Protein AF-A0A815XIA4-F1 (afdb_monomer_lite)

pLDDT: mean 83.41, std 10.93, range [47.41, 94.56]

Structure (mmCIF, N/CA/C/O backbone):
data_AF-A0A815XIA4-F1
#
_entry.id   AF-A0A815XIA4-F1
#
loop_
_atom_site.group_PDB
_atom_site.id
_atom_site.type_symbol
_atom_site.label_atom_id
_atom_site.label_alt_id
_atom_site.label_comp_id
_atom_site.label_asym_id
_atom_site.label_entity_id
_atom_site.label_seq_id
_atom_site.pdbx_PDB_ins_code
_atom_site.Cartn_x
_atom_site.Cartn_y
_atom_site.Cartn_z
_atom_site.occupancy
_atom_site.B_iso_or_equiv
_atom_site.auth_seq_id
_atom_site.auth_comp_id
_atom_site.auth_asym_id
_atom_site.auth_atom_id
_atom_site.pdbx_PDB_model_num
ATOM 1 N N . MET A 1 1 ? -8.153 13.565 28.971 1.00 58.03 1 MET A N 1
ATOM 2 C CA . MET A 1 1 ? -7.280 12.407 28.672 1.00 58.03 1 MET A CA 1
ATOM 3 C C . MET A 1 1 ? -8.162 11.186 28.471 1.00 58.03 1 MET A C 1
ATOM 5 O O . MET A 1 1 ? -8.743 10.763 29.455 1.00 58.03 1 MET A O 1
ATOM 9 N N . CYS A 1 2 ? -8.364 10.697 27.239 1.00 67.50 2 CYS A N 1
ATOM 10 C CA . CYS A 1 2 ? -8.977 9.370 27.008 1.00 67.50 2 CYS A CA 1
ATOM 11 C C . CYS A 1 2 ? -8.953 8.914 25.536 1.00 67.50 2 CYS A C 1
ATOM 13 O O . CYS A 1 2 ? -8.758 7.737 25.291 1.00 67.50 2 CYS A O 1
ATOM 15 N N . SER A 1 3 ? -9.102 9.802 24.542 1.00 75.81 3 SER A N 1
ATOM 16 C CA . SER A 1 3 ? -9.183 9.366 23.127 1.00 75.81 3 SER A CA 1
ATOM 17 C C . SER A 1 3 ? -7.833 9.322 22.399 1.00 75.81 3 SER A C 1
ATOM 19 O O . SER A 1 3 ? -7.584 8.408 21.613 1.00 75.81 3 SER A O 1
ATOM 21 N N . GLN A 1 4 ? -6.955 10.300 22.652 1.00 82.44 4 GLN A N 1
ATOM 22 C CA . GLN A 1 4 ? -5.674 10.400 21.943 1.00 82.44 4 GLN A CA 1
ATOM 23 C C . GLN A 1 4 ? -4.728 9.258 22.326 1.00 82.44 4 GLN A C 1
ATOM 25 O O . GLN A 1 4 ? -4.226 8.564 21.458 1.00 82.44 4 GLN A O 1
ATOM 30 N N . GLU A 1 5 ? -4.594 8.973 23.620 1.00 87.81 5 GLU A N 1
ATOM 31 C CA . GLU A 1 5 ? -3.710 7.915 24.123 1.00 87.81 5 GLU A CA 1
ATOM 32 C C . GLU A 1 5 ? -4.103 6.511 23.621 1.00 87.81 5 GLU A C 1
ATOM 34 O O . GLU A 1 5 ? -3.244 5.682 23.319 1.00 87.81 5 GLU A O 1
ATOM 39 N N . ILE A 1 6 ? -5.408 6.246 23.473 1.00 86.00 6 ILE A N 1
ATOM 40 C CA . ILE A 1 6 ? -5.910 5.002 22.869 1.00 86.00 6 ILE A CA 1
ATOM 41 C C . ILE A 1 6 ? -5.541 4.948 21.386 1.00 86.00 6 ILE A C 1
ATOM 43 O O . ILE A 1 6 ? -5.097 3.909 20.899 1.00 86.00 6 ILE A O 1
ATOM 47 N N . THR A 1 7 ? -5.697 6.065 20.678 1.00 87.25 7 THR A N 1
ATOM 48 C CA . THR A 1 7 ? -5.335 6.170 19.261 1.00 87.25 7 THR A CA 1
ATOM 49 C C . THR A 1 7 ? -3.837 5.939 19.068 1.00 87.25 7 THR A C 1
ATOM 51 O O . THR A 1 7 ? -3.454 5.122 18.234 1.00 87.25 7 THR A O 1
ATOM 54 N N . ASP A 1 8 ? -2.994 6.551 19.897 1.00 90.19 8 ASP A N 1
ATOM 55 C CA . ASP A 1 8 ? -1.539 6.385 19.846 1.00 90.19 8 ASP A CA 1
ATOM 56 C C . ASP A 1 8 ? -1.132 4.928 20.106 1.00 90.19 8 ASP A C 1
ATOM 58 O O . ASP A 1 8 ? -0.298 4.372 19.391 1.00 90.19 8 ASP A O 1
ATOM 62 N N . ARG A 1 9 ? -1.766 4.259 21.079 1.00 92.19 9 ARG A N 1
ATOM 63 C CA . ARG A 1 9 ? -1.551 2.824 21.328 1.00 92.19 9 ARG A CA 1
ATOM 64 C C . ARG A 1 9 ? -1.970 1.954 20.146 1.00 92.19 9 ARG A C 1
ATOM 66 O O . ARG A 1 9 ? -1.258 1.005 19.822 1.00 92.19 9 ARG A O 1
ATOM 73 N N . ILE A 1 10 ? -3.096 2.261 19.499 1.00 91.88 10 ILE A N 1
ATOM 74 C CA . ILE A 1 10 ? -3.527 1.563 18.280 1.00 91.88 10 ILE A CA 1
ATOM 75 C C . ILE A 1 10 ? -2.456 1.717 17.201 1.00 91.88 10 ILE A C 1
ATOM 77 O O . ILE A 1 10 ? -2.010 0.707 16.662 1.00 91.88 10 ILE A O 1
ATOM 81 N N . TYR A 1 11 ? -1.987 2.939 16.936 1.00 91.44 11 TYR A N 1
ATOM 82 C CA . TYR A 1 11 ? -0.919 3.171 15.961 1.00 91.44 11 TYR A CA 1
ATOM 83 C C . TYR A 1 11 ? 0.354 2.401 16.313 1.00 91.44 11 TYR A C 1
ATOM 85 O O . TYR A 1 11 ? 0.906 1.737 15.447 1.00 91.44 11 TYR A O 1
ATOM 93 N N . GLN A 1 12 ? 0.783 2.383 17.577 1.00 93.31 12 GLN A N 1
ATOM 94 C CA . GLN A 1 12 ? 1.950 1.595 17.995 1.00 93.31 12 GLN A CA 1
ATOM 95 C C . GLN A 1 12 ? 1.792 0.095 17.709 1.00 93.31 12 GLN A C 1
ATOM 97 O O . GLN A 1 12 ? 2.758 -0.564 17.324 1.00 93.31 12 GLN A O 1
ATOM 102 N N . ILE A 1 13 ? 0.595 -0.465 17.903 1.00 94.00 13 ILE A N 1
ATOM 103 C CA . ILE A 1 13 ? 0.323 -1.880 17.623 1.00 94.00 13 ILE A CA 1
ATOM 104 C C . ILE A 1 13 ? 0.307 -2.136 16.114 1.00 94.00 13 ILE A C 1
ATOM 106 O O . ILE A 1 13 ? 0.958 -3.072 15.653 1.00 94.00 13 ILE A O 1
ATOM 110 N N . LEU A 1 14 ? -0.396 -1.304 15.343 1.00 94.44 14 LEU A N 1
ATOM 111 C CA . LEU A 1 14 ? -0.473 -1.447 13.888 1.00 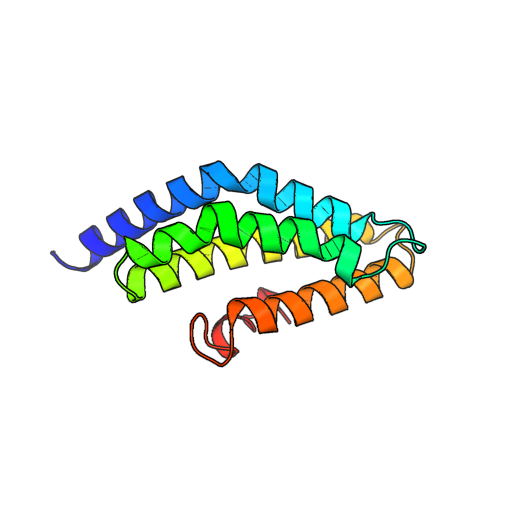94.44 14 LEU A CA 1
ATOM 112 C C . LEU A 1 14 ? 0.904 -1.268 13.235 1.00 94.44 14 LEU A C 1
ATOM 114 O O . LEU A 1 14 ? 1.270 -2.055 12.367 1.00 94.44 14 LEU A O 1
ATOM 118 N N . SER A 1 15 ? 1.716 -0.322 13.710 1.00 93.06 15 SER A N 1
ATOM 119 C CA . SER A 1 15 ? 3.089 -0.145 13.233 1.00 93.06 15 SER A CA 1
ATOM 120 C C . SER A 1 15 ? 3.942 -1.385 13.472 1.00 93.06 15 SER A C 1
ATOM 122 O O . SER A 1 15 ? 4.695 -1.761 12.585 1.00 93.06 15 SER A O 1
ATOM 124 N N . LYS A 1 16 ? 3.788 -2.090 14.603 1.00 94.31 16 LYS A N 1
ATOM 125 C CA . LYS A 1 16 ? 4.489 -3.370 14.822 1.00 94.31 16 LYS A CA 1
ATOM 126 C C . LYS A 1 16 ? 4.087 -4.431 13.800 1.00 94.31 16 LYS A C 1
ATOM 128 O O . LYS A 1 16 ? 4.946 -5.187 13.356 1.00 94.31 16 LYS A O 1
ATOM 133 N N . VAL A 1 17 ? 2.807 -4.485 13.415 1.00 93.75 17 VAL A N 1
ATOM 134 C CA . VAL A 1 17 ? 2.349 -5.383 12.342 1.00 93.75 17 VAL A CA 1
ATOM 135 C C . VAL A 1 17 ? 3.076 -5.050 11.044 1.00 93.75 17 VAL A C 1
ATOM 137 O O . VAL A 1 17 ? 3.626 -5.957 10.429 1.00 93.75 17 VAL A O 1
ATOM 140 N N . VAL A 1 18 ? 3.142 -3.768 10.673 1.00 93.81 18 VAL A N 1
ATOM 141 C CA . VAL A 1 18 ? 3.818 -3.319 9.446 1.00 93.81 18 VAL A CA 1
ATOM 142 C C . VAL A 1 18 ? 5.326 -3.562 9.492 1.00 93.81 18 VAL A C 1
ATOM 144 O O . VAL A 1 18 ? 5.866 -4.121 8.545 1.00 93.81 18 VAL A O 1
ATOM 147 N N . THR A 1 19 ? 6.008 -3.254 10.596 1.00 93.88 19 THR A N 1
ATOM 148 C CA . THR A 1 19 ? 7.449 -3.516 10.754 1.00 93.88 19 THR A CA 1
ATOM 149 C C . THR A 1 19 ? 7.788 -4.998 10.569 1.00 93.88 19 THR A C 1
ATOM 151 O O . THR A 1 19 ? 8.808 -5.324 9.966 1.00 93.88 19 THR A O 1
ATOM 154 N N . ASN A 1 20 ? 6.918 -5.912 11.012 1.00 94.25 20 ASN A N 1
ATOM 155 C CA . ASN A 1 20 ? 7.138 -7.355 10.853 1.00 94.25 20 ASN A CA 1
ATOM 156 C C . ASN A 1 20 ? 7.076 -7.836 9.393 1.00 94.25 20 ASN A C 1
ATOM 158 O O . ASN A 1 20 ? 7.594 -8.907 9.087 1.00 94.25 20 ASN A O 1
ATOM 162 N N . VAL A 1 21 ? 6.421 -7.083 8.507 1.00 92.38 21 VAL A N 1
ATOM 163 C CA . VAL A 1 21 ? 6.225 -7.423 7.083 1.00 92.38 21 VAL A CA 1
ATOM 164 C C . VAL A 1 21 ? 6.980 -6.484 6.140 1.00 92.38 21 VAL A C 1
ATOM 166 O O . VAL A 1 21 ? 7.032 -6.715 4.935 1.00 92.38 21 VAL A O 1
ATOM 169 N N . GLU A 1 22 ? 7.580 -5.423 6.677 1.00 93.19 22 GLU A N 1
ATOM 170 C CA . GLU A 1 22 ? 8.200 -4.334 5.925 1.00 93.19 22 GLU A CA 1
ATOM 171 C C . GLU A 1 22 ? 9.314 -4.819 4.994 1.00 93.19 22 GLU A C 1
ATOM 173 O O . GLU A 1 22 ? 9.382 -4.408 3.837 1.00 93.19 22 GLU A O 1
ATOM 178 N N . MET A 1 23 ? 10.174 -5.722 5.471 1.00 93.06 23 MET A N 1
ATOM 179 C CA . MET A 1 23 ? 11.268 -6.263 4.661 1.00 93.06 23 MET A CA 1
ATOM 180 C C . MET A 1 23 ? 10.744 -7.032 3.443 1.00 93.06 23 MET A C 1
ATOM 182 O O . MET A 1 23 ? 11.245 -6.844 2.337 1.00 93.06 23 MET A O 1
ATOM 186 N N . GLU A 1 24 ? 9.715 -7.857 3.631 1.00 93.12 24 GLU A N 1
ATOM 187 C CA . GLU A 1 24 ? 9.102 -8.646 2.560 1.00 93.12 24 GLU A CA 1
ATOM 188 C C . GLU A 1 24 ? 8.379 -7.733 1.552 1.00 93.12 24 GLU A C 1
ATOM 190 O O . GLU A 1 24 ? 8.484 -7.949 0.343 1.00 93.12 24 GLU A O 1
ATOM 195 N N . LEU A 1 25 ? 7.707 -6.669 2.020 1.00 90.75 25 LEU A N 1
ATOM 196 C CA . LEU A 1 25 ? 7.109 -5.640 1.155 1.00 90.75 25 LEU A CA 1
ATOM 197 C C . LEU A 1 25 ? 8.168 -4.974 0.269 1.00 90.75 25 LEU A C 1
ATOM 199 O O . LEU A 1 25 ? 8.006 -4.903 -0.951 1.00 90.75 25 LEU A O 1
ATOM 203 N N . LYS A 1 26 ? 9.274 -4.533 0.876 1.00 90.88 26 LYS A N 1
ATOM 204 C CA . LYS A 1 26 ? 10.385 -3.883 0.169 1.00 90.88 26 LYS A CA 1
ATOM 205 C C . LYS A 1 26 ? 11.039 -4.813 -0.853 1.00 90.88 26 LYS A C 1
ATOM 207 O O . LYS A 1 26 ? 11.338 -4.374 -1.959 1.00 90.88 26 LYS A O 1
ATOM 212 N N . GLN A 1 27 ? 11.215 -6.092 -0.519 1.00 90.25 27 GLN A N 1
ATOM 213 C CA . GLN A 1 27 ? 11.766 -7.100 -1.433 1.00 90.25 27 GLN A CA 1
ATOM 214 C C . GLN A 1 27 ? 10.864 -7.338 -2.648 1.00 90.25 27 GLN A C 1
ATOM 216 O O . GLN A 1 27 ? 11.344 -7.310 -3.779 1.00 90.25 27 GLN A O 1
ATOM 221 N N . ASN A 1 28 ? 9.557 -7.525 -2.437 1.00 89.88 28 ASN A N 1
ATOM 222 C CA . ASN A 1 28 ? 8.608 -7.697 -3.541 1.00 89.88 28 ASN A CA 1
ATOM 223 C C . ASN A 1 28 ? 8.616 -6.483 -4.478 1.00 89.88 28 ASN A C 1
ATOM 225 O O . ASN A 1 28 ? 8.653 -6.636 -5.697 1.00 89.88 28 ASN A O 1
ATOM 229 N N . LEU A 1 29 ? 8.641 -5.277 -3.911 1.00 87.25 29 LEU A N 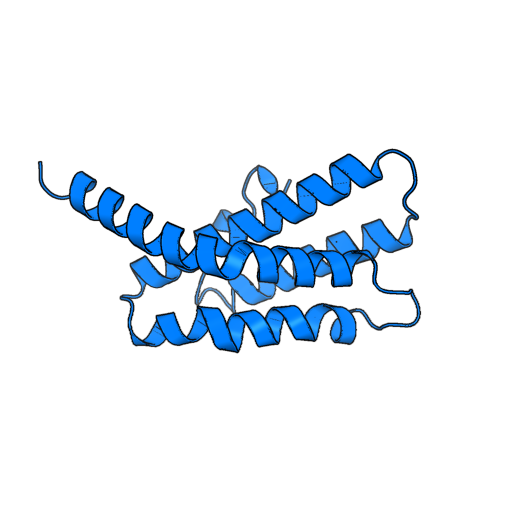1
ATOM 230 C CA . LEU A 1 29 ? 8.698 -4.046 -4.687 1.00 87.25 29 LEU A CA 1
ATOM 231 C C . LEU A 1 29 ? 10.008 -3.908 -5.472 1.00 87.25 29 LEU A C 1
ATOM 233 O O . LEU A 1 29 ? 9.980 -3.573 -6.652 1.00 87.25 29 LEU A O 1
ATOM 237 N N . PHE A 1 30 ? 11.147 -4.227 -4.857 1.00 86.06 30 PHE A N 1
ATOM 238 C CA . PHE A 1 30 ? 12.440 -4.248 -5.539 1.00 86.06 30 PHE A CA 1
ATOM 239 C C . PHE A 1 30 ? 12.424 -5.178 -6.761 1.00 86.06 30 PHE A C 1
ATOM 241 O O . PHE A 1 30 ? 12.860 -4.788 -7.841 1.00 86.06 30 PHE A O 1
ATOM 248 N N . HIS A 1 31 ? 11.847 -6.375 -6.634 1.00 86.50 31 HIS A N 1
ATOM 249 C CA . HIS A 1 31 ? 11.738 -7.311 -7.754 1.00 86.50 31 HIS A CA 1
ATOM 250 C C . HIS A 1 31 ? 10.839 -6.813 -8.890 1.00 86.50 31 HIS A C 1
ATOM 252 O O . HIS A 1 31 ? 11.124 -7.119 -10.044 1.00 86.50 31 HIS A O 1
ATOM 258 N N . ILE A 1 32 ? 9.800 -6.021 -8.602 1.00 86.44 32 ILE A N 1
ATOM 259 C CA . ILE A 1 32 ? 8.976 -5.371 -9.637 1.00 86.44 32 ILE A CA 1
ATOM 260 C C . ILE A 1 32 ? 9.808 -4.363 -10.437 1.00 86.44 32 ILE A C 1
ATOM 262 O O . ILE A 1 32 ? 9.683 -4.276 -11.659 1.00 86.44 32 ILE A O 1
ATOM 266 N N . ILE A 1 33 ? 10.655 -3.607 -9.741 1.00 82.56 33 ILE A N 1
ATOM 267 C CA . ILE A 1 33 ? 11.467 -2.528 -10.311 1.00 82.56 33 ILE A CA 1
ATOM 268 C C . ILE A 1 33 ? 12.624 -3.086 -11.151 1.00 82.56 33 ILE A C 1
ATOM 270 O O . ILE A 1 33 ? 12.892 -2.575 -12.239 1.00 82.56 33 ILE A O 1
ATOM 274 N N . GLU A 1 34 ? 13.277 -4.144 -10.668 1.00 82.94 34 GLU A N 1
ATOM 275 C CA . GLU A 1 34 ? 14.379 -4.839 -11.353 1.00 82.94 34 GLU A CA 1
ATOM 276 C C . GLU A 1 34 ? 13.914 -5.923 -12.336 1.00 82.94 34 GLU A C 1
ATOM 278 O O . GLU A 1 34 ? 14.743 -6.619 -12.926 1.00 82.94 34 GLU A O 1
ATOM 283 N N . ALA A 1 35 ? 12.603 -6.119 -12.503 1.00 84.44 35 ALA A N 1
ATOM 284 C CA . ALA A 1 35 ? 12.085 -7.169 -13.370 1.00 84.44 35 ALA A CA 1
ATOM 285 C C . ALA A 1 35 ? 12.616 -6.998 -14.810 1.00 84.44 35 ALA A C 1
ATOM 287 O O . ALA A 1 35 ? 12.455 -5.920 -15.396 1.00 84.44 35 ALA A O 1
ATOM 288 N N . PRO A 1 36 ? 13.194 -8.054 -15.423 1.00 83.25 36 PRO A N 1
ATOM 289 C CA . PRO A 1 36 ? 13.591 -8.030 -16.826 1.00 83.25 36 PRO A CA 1
ATOM 290 C C . PRO A 1 36 ? 12.431 -7.630 -17.743 1.00 83.25 36 PRO A C 1
ATOM 292 O O . PRO A 1 36 ? 11.276 -7.964 -17.477 1.00 83.25 36 PRO A O 1
ATOM 295 N N . GLU A 1 37 ? 12.728 -6.992 -18.879 1.00 78.44 37 GLU A N 1
ATOM 296 C CA . GLU A 1 37 ? 11.689 -6.525 -19.814 1.00 78.44 37 GLU A CA 1
ATOM 297 C C . GLU A 1 37 ? 10.797 -7.653 -20.361 1.00 78.44 37 GLU A C 1
ATOM 299 O O . GLU A 1 37 ? 9.640 -7.407 -20.698 1.00 78.44 37 GLU A O 1
ATOM 304 N N . LEU A 1 38 ? 11.320 -8.883 -20.381 1.00 84.31 38 LEU A N 1
ATOM 305 C CA . LEU A 1 38 ? 10.614 -10.106 -20.770 1.00 84.31 38 LEU A CA 1
ATOM 306 C C . LEU A 1 38 ? 9.495 -10.500 -19.795 1.00 84.31 38 LEU A C 1
ATOM 308 O O . LEU A 1 38 ? 8.564 -11.195 -20.194 1.00 84.31 38 LEU A O 1
ATOM 312 N N . ILE A 1 39 ? 9.579 -10.082 -18.528 1.00 86.00 39 ILE A N 1
ATOM 313 C CA . ILE A 1 39 ? 8.537 -10.350 -17.536 1.00 86.00 39 ILE A CA 1
ATOM 314 C C . ILE A 1 39 ? 7.423 -9.323 -17.726 1.00 86.00 39 ILE A C 1
ATOM 316 O O . ILE A 1 39 ? 7.661 -8.104 -17.740 1.00 86.00 39 ILE A O 1
ATOM 320 N N . SER A 1 40 ? 6.189 -9.807 -17.874 1.00 86.88 40 SER A N 1
ATOM 321 C CA . SER A 1 40 ? 5.032 -8.927 -17.988 1.00 86.88 40 SER A CA 1
ATOM 322 C C . SER A 1 40 ? 4.841 -8.129 -16.696 1.00 86.88 40 SER A C 1
ATOM 324 O O . SER A 1 40 ? 5.244 -8.536 -15.608 1.00 86.88 40 SER A O 1
ATOM 326 N N . PHE A 1 41 ? 4.228 -6.954 -16.804 1.00 83.19 41 PHE A N 1
ATOM 327 C CA . PHE A 1 41 ? 3.936 -6.144 -15.625 1.00 83.19 41 PHE A CA 1
ATOM 328 C C . PHE A 1 41 ? 3.034 -6.893 -14.621 1.00 83.19 41 PHE A C 1
ATOM 330 O O . 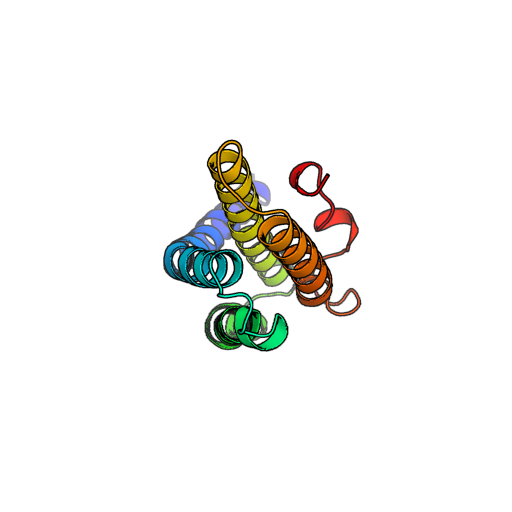PHE A 1 41 ? 3.286 -6.849 -13.420 1.00 83.19 41 PHE A O 1
ATOM 337 N N . GLN A 1 42 ? 2.040 -7.638 -15.118 1.00 86.69 42 GLN A N 1
ATOM 338 C CA . GLN A 1 42 ? 1.147 -8.444 -14.282 1.00 86.69 42 GLN A CA 1
ATOM 339 C C . GLN A 1 42 ? 1.930 -9.501 -13.497 1.00 86.69 42 GLN A C 1
ATOM 341 O O . GLN A 1 42 ? 1.837 -9.531 -12.271 1.00 86.69 42 GLN A O 1
ATOM 346 N N . ASP A 1 43 ? 2.780 -10.276 -14.176 1.00 88.75 43 ASP A N 1
ATOM 347 C CA . ASP A 1 43 ? 3.589 -11.322 -13.537 1.00 88.75 43 ASP A CA 1
ATOM 348 C C . ASP A 1 43 ? 4.564 -10.749 -12.504 1.00 88.75 43 ASP A C 1
ATOM 350 O O . ASP A 1 43 ? 4.778 -11.349 -11.453 1.00 88.75 43 ASP A O 1
ATOM 354 N N . ALA A 1 44 ? 5.128 -9.566 -12.773 1.00 87.81 44 ALA A N 1
ATOM 355 C CA . ALA A 1 44 ? 6.015 -8.888 -11.835 1.00 87.81 44 ALA A CA 1
ATOM 356 C C . ALA A 1 44 ? 5.277 -8.450 -10.557 1.00 87.81 44 ALA A C 1
ATOM 358 O O . ALA A 1 44 ? 5.827 -8.574 -9.466 1.00 87.81 44 ALA A O 1
ATOM 359 N N . THR A 1 45 ? 4.038 -7.956 -10.672 1.00 89.00 45 THR A N 1
ATOM 360 C CA . THR A 1 45 ? 3.252 -7.434 -9.532 1.00 89.00 45 THR A CA 1
ATOM 361 C C . THR A 1 45 ? 2.508 -8.499 -8.724 1.00 89.00 45 THR A C 1
ATOM 363 O O . THR A 1 45 ? 2.260 -8.301 -7.532 1.00 89.00 45 THR A O 1
ATOM 366 N N . GLN A 1 46 ? 2.187 -9.645 -9.331 1.00 90.75 46 GLN A N 1
ATOM 367 C CA . GLN A 1 46 ? 1.402 -10.711 -8.702 1.00 90.75 46 GLN A CA 1
ATOM 368 C C . GLN A 1 46 ? 1.952 -11.199 -7.344 1.00 90.75 46 GLN A C 1
ATOM 370 O O . GLN A 1 46 ? 1.145 -11.423 -6.431 1.00 90.75 46 GLN A O 1
ATOM 375 N N . PRO A 1 47 ? 3.280 -11.352 -7.144 1.00 91.56 47 PRO A N 1
ATOM 376 C CA . PRO A 1 47 ? 3.842 -11.731 -5.850 1.00 91.56 47 PRO A CA 1
ATOM 377 C C . PRO A 1 47 ? 3.493 -10.749 -4.727 1.00 91.56 47 PRO A C 1
ATOM 379 O O . PRO A 1 47 ? 3.114 -11.186 -3.639 1.00 91.56 47 PRO A O 1
ATOM 382 N N . LEU A 1 48 ? 3.531 -9.439 -4.998 1.00 91.31 48 LEU A N 1
ATOM 383 C CA . LEU A 1 48 ? 3.187 -8.416 -4.011 1.00 91.31 48 LEU A CA 1
ATOM 384 C C . LEU A 1 48 ? 1.699 -8.466 -3.647 1.00 91.31 48 LEU A C 1
ATOM 386 O O . LEU A 1 48 ? 1.362 -8.424 -2.467 1.00 91.31 48 LEU A O 1
ATOM 390 N N . PHE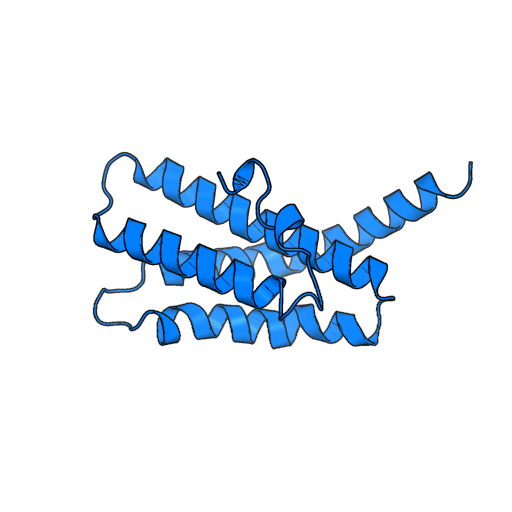 A 1 49 ? 0.803 -8.613 -4.626 1.00 91.19 49 PHE A N 1
ATOM 391 C CA . PHE A 1 49 ? -0.633 -8.730 -4.342 1.00 91.19 49 PHE A CA 1
ATOM 392 C C . PHE A 1 49 ? -0.952 -9.993 -3.544 1.00 91.19 49 PHE A C 1
ATOM 394 O O . PHE A 1 49 ? -1.604 -9.924 -2.505 1.00 91.19 49 PHE A O 1
ATOM 401 N N . THR A 1 50 ? -0.377 -11.128 -3.943 1.00 92.94 50 THR A N 1
ATOM 402 C CA . THR A 1 50 ? -0.517 -12.396 -3.213 1.00 92.94 50 THR A CA 1
ATOM 403 C C . THR A 1 50 ? 0.012 -12.278 -1.779 1.00 92.94 50 THR A C 1
ATOM 405 O O . THR A 1 50 ? -0.547 -12.854 -0.844 1.00 92.94 50 THR A O 1
ATOM 408 N N . PHE A 1 51 ? 1.104 -11.537 -1.583 1.00 93.44 51 PHE A N 1
ATOM 409 C CA . PHE A 1 51 ? 1.645 -11.251 -0.261 1.00 93.44 51 PHE A CA 1
ATOM 410 C C . PHE A 1 51 ? 0.667 -10.430 0.588 1.00 93.44 51 PHE A C 1
ATOM 412 O O . PHE A 1 51 ? 0.383 -10.813 1.725 1.00 93.44 51 PHE A O 1
ATOM 419 N N . LEU A 1 52 ? 0.121 -9.340 0.040 1.00 92.75 52 LEU A N 1
ATOM 420 C CA . LEU A 1 52 ? -0.858 -8.495 0.726 1.00 92.75 52 LEU A CA 1
ATOM 421 C C . LEU A 1 52 ? -2.102 -9.304 1.116 1.00 92.75 52 LEU A C 1
ATOM 423 O O . LEU A 1 52 ? -2.513 -9.263 2.277 1.00 92.75 52 LEU A O 1
ATOM 427 N N . GLU A 1 53 ? -2.648 -10.100 0.199 1.00 92.25 53 GLU A N 1
ATOM 428 C CA . GLU A 1 53 ? -3.795 -10.981 0.454 1.00 92.25 53 GLU A CA 1
ATOM 429 C C . GLU A 1 53 ? -3.537 -11.979 1.588 1.00 92.25 53 GLU A C 1
ATOM 431 O O . GLU A 1 53 ? -4.411 -12.216 2.419 1.00 92.25 53 GLU A O 1
ATOM 436 N N . LYS A 1 54 ? -2.331 -12.554 1.659 1.00 94.06 54 LYS A N 1
ATOM 437 C CA . LYS A 1 54 ? -1.985 -13.566 2.669 1.00 94.06 54 LYS A CA 1
ATOM 438 C C . LYS A 1 54 ? -1.591 -12.984 4.019 1.00 94.06 54 LYS A C 1
ATOM 440 O O . LYS A 1 54 ? -1.780 -13.647 5.036 1.00 94.06 54 LYS A O 1
ATOM 445 N N . ARG A 1 55 ? -0.967 -11.805 4.042 1.00 93.81 55 ARG A N 1
ATOM 446 C CA . ARG A 1 55 ? -0.313 -11.266 5.247 1.00 93.8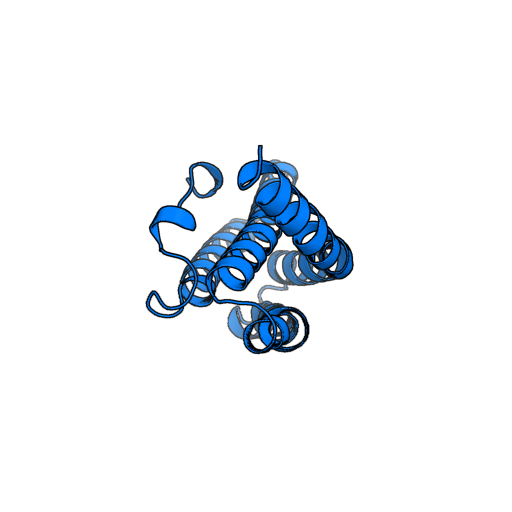1 55 ARG A CA 1
ATOM 447 C C . ARG A 1 55 ? -1.014 -10.046 5.818 1.00 93.81 55 ARG A C 1
ATOM 449 O O . ARG A 1 55 ? -0.934 -9.851 7.022 1.00 93.81 55 ARG A O 1
ATOM 456 N N . ILE A 1 56 ? -1.705 -9.254 5.000 1.00 93.25 56 ILE A N 1
ATOM 457 C CA . ILE A 1 56 ? -2.368 -8.014 5.432 1.00 93.25 56 ILE A CA 1
ATOM 458 C C . ILE A 1 56 ? -3.886 -8.183 5.483 1.00 93.25 56 ILE A C 1
ATOM 460 O O . ILE A 1 56 ? -4.515 -7.847 6.483 1.00 93.25 56 ILE A O 1
ATOM 464 N N . PHE A 1 57 ? -4.495 -8.737 4.439 1.00 92.44 57 PHE A N 1
ATOM 465 C CA . PHE A 1 57 ? -5.954 -8.834 4.352 1.00 92.44 57 PHE A CA 1
ATOM 466 C C . PHE A 1 57 ? -6.626 -9.736 5.399 1.00 92.44 57 PHE A C 1
ATOM 468 O O . PHE A 1 57 ? -7.766 -9.427 5.744 1.00 92.44 57 PHE A O 1
ATOM 475 N N . PRO A 1 58 ? -5.974 -10.744 6.020 1.00 94.56 58 PRO A N 1
ATOM 476 C CA . PRO A 1 58 ? -6.587 -11.458 7.140 1.00 94.56 58 PRO A CA 1
ATOM 477 C C . PRO A 1 58 ? -6.893 -10.544 8.335 1.00 94.56 58 PRO A C 1
ATOM 479 O O . PRO A 1 58 ? -7.805 -10.830 9.109 1.00 94.56 58 PRO A O 1
ATOM 482 N N . TYR A 1 59 ? -6.190 -9.409 8.474 1.00 92.31 59 TYR A N 1
ATOM 483 C CA . TYR A 1 59 ? -6.485 -8.429 9.521 1.00 92.31 59 TYR A CA 1
ATOM 484 C C . TYR A 1 59 ? -7.839 -7.729 9.331 1.00 92.31 59 TYR A C 1
ATOM 486 O O . TYR A 1 59 ? -8.367 -7.184 10.300 1.00 92.31 59 TYR A O 1
ATOM 494 N N . LYS A 1 60 ? -8.430 -7.774 8.129 1.00 91.44 60 LYS A N 1
ATOM 495 C CA . LYS A 1 60 ? -9.763 -7.221 7.841 1.00 91.44 60 LYS A CA 1
ATOM 496 C C . LYS A 1 60 ? -10.855 -7.865 8.696 1.00 91.44 60 LYS A C 1
ATOM 498 O O . LYS A 1 60 ? -11.771 -7.174 9.124 1.00 91.44 60 LYS A O 1
ATOM 503 N N . GLU A 1 61 ? -10.729 -9.162 8.969 1.00 92.00 61 GLU A N 1
ATOM 504 C CA . GLU A 1 61 ? -11.727 -9.938 9.716 1.00 92.00 61 GLU A CA 1
ATOM 505 C C . GLU A 1 61 ? -11.619 -9.746 11.237 1.00 92.00 61 GLU A C 1
ATOM 507 O O . GLU A 1 61 ? -12.565 -10.016 11.972 1.00 92.00 61 GLU A O 1
ATOM 512 N N . VAL A 1 62 ? -10.465 -9.279 11.727 1.00 92.75 62 VAL A N 1
ATOM 513 C CA . VAL A 1 62 ? -10.184 -9.148 13.171 1.00 92.75 62 VAL A CA 1
ATOM 514 C C . VAL A 1 62 ? -10.080 -7.701 13.649 1.00 92.75 62 VAL A C 1
ATOM 516 O O . VAL A 1 62 ? -10.199 -7.439 14.846 1.00 92.75 62 VAL A O 1
ATOM 519 N N . LEU A 1 63 ? -9.859 -6.744 12.747 1.00 91.81 63 LEU A N 1
ATOM 520 C CA . LEU A 1 63 ? -9.822 -5.321 13.065 1.00 91.81 63 LEU A CA 1
ATOM 521 C C . LEU A 1 63 ? -11.156 -4.662 12.727 1.00 91.81 63 LEU A C 1
ATOM 523 O O . LEU A 1 63 ? -11.757 -4.909 11.687 1.00 91.81 63 LEU A O 1
ATOM 527 N N . ILE A 1 64 ? -11.580 -3.717 13.567 1.00 92.25 64 ILE A N 1
ATOM 528 C CA . ILE A 1 64 ? -12.647 -2.792 13.177 1.00 92.25 64 ILE A CA 1
ATOM 529 C C . ILE A 1 64 ? -12.224 -2.009 11.927 1.00 92.25 64 ILE A C 1
ATOM 531 O O . ILE A 1 64 ? -11.044 -1.682 11.767 1.00 92.25 64 ILE A O 1
ATOM 535 N N . ARG A 1 65 ? -13.199 -1.640 11.084 1.00 89.44 65 ARG A N 1
ATOM 536 C CA . ARG A 1 65 ? -12.975 -0.980 9.784 1.00 89.44 65 ARG A CA 1
ATOM 537 C C . ARG A 1 65 ? -11.931 0.136 9.847 1.00 89.44 65 ARG A C 1
ATOM 539 O O . ARG A 1 65 ? -10.986 0.129 9.074 1.00 89.44 65 ARG A O 1
ATOM 546 N N . GLN A 1 66 ? -12.058 1.044 10.814 1.00 89.00 66 GLN A N 1
ATOM 547 C CA . GLN A 1 66 ? -11.160 2.193 10.943 1.00 89.00 66 GLN A CA 1
ATOM 548 C C . GLN A 1 66 ? -9.704 1.798 11.251 1.00 89.00 66 GLN A C 1
ATOM 550 O O . GLN A 1 66 ? -8.779 2.460 10.794 1.00 89.00 66 GLN A O 1
ATOM 555 N N . ASN A 1 67 ? -9.477 0.717 12.000 1.00 91.50 67 ASN A N 1
ATOM 556 C CA . ASN A 1 67 ? -8.126 0.233 12.293 1.00 91.50 67 ASN A CA 1
ATOM 557 C C . ASN A 1 67 ? -7.534 -0.537 11.113 1.00 91.50 67 ASN A C 1
ATOM 559 O O . ASN A 1 67 ? -6.332 -0.448 10.886 1.00 91.50 67 ASN A O 1
ATOM 563 N N . PHE A 1 68 ? -8.364 -1.244 10.343 1.00 92.62 68 PHE A N 1
ATOM 564 C CA . PHE A 1 68 ? -7.917 -1.852 9.094 1.00 92.62 68 PHE A CA 1
ATOM 565 C C . PHE A 1 68 ? -7.537 -0.787 8.057 1.00 92.62 68 PHE A C 1
ATOM 567 O O . PHE A 1 68 ? -6.477 -0.890 7.449 1.00 92.62 68 PHE A O 1
ATOM 574 N N . THR A 1 69 ? -8.324 0.288 7.933 1.00 90.62 69 THR A N 1
ATOM 575 C CA . THR A 1 69 ? -7.966 1.466 7.126 1.00 90.62 69 THR A CA 1
ATOM 576 C C . THR A 1 69 ? -6.604 2.020 7.554 1.00 90.62 69 THR A C 1
ATOM 578 O O . THR A 1 69 ? -5.702 2.078 6.730 1.00 90.62 69 THR A O 1
ATOM 581 N N . ARG A 1 70 ? -6.389 2.306 8.848 1.00 91.25 70 ARG A N 1
ATOM 582 C CA . ARG A 1 70 ? -5.086 2.781 9.365 1.00 91.25 70 ARG A CA 1
ATOM 583 C C . ARG A 1 70 ? -3.929 1.820 9.075 1.00 91.25 70 ARG A C 1
ATOM 585 O O . ARG A 1 70 ? -2.821 2.258 8.791 1.00 91.25 70 ARG A O 1
ATOM 592 N N . LEU A 1 71 ? -4.166 0.510 9.154 1.00 93.81 71 LEU A N 1
ATOM 593 C CA . LEU A 1 71 ? -3.157 -0.491 8.806 1.00 93.81 71 LEU A CA 1
ATOM 594 C C . LEU A 1 71 ? -2.772 -0.390 7.324 1.00 93.81 71 LEU A C 1
ATOM 596 O O . LEU A 1 71 ? -1.586 -0.389 7.004 1.00 93.81 71 LEU A O 1
ATOM 600 N N . LEU A 1 72 ? -3.759 -0.270 6.434 1.00 92.56 72 LEU A N 1
ATOM 601 C CA . LEU A 1 72 ? -3.521 -0.092 5.003 1.00 92.56 72 LEU A CA 1
ATOM 602 C C . LEU A 1 72 ? -2.778 1.213 4.699 1.00 92.56 72 LEU A C 1
ATOM 604 O O . LEU A 1 72 ? -1.902 1.202 3.843 1.00 92.56 72 LEU A O 1
ATOM 608 N N . GLU A 1 73 ? -3.059 2.303 5.419 1.00 90.44 73 GLU A N 1
ATOM 609 C CA . GLU A 1 73 ? -2.318 3.570 5.288 1.00 90.44 73 GLU A CA 1
ATOM 610 C C . GLU A 1 73 ? -0.832 3.405 5.631 1.00 90.44 73 GLU A C 1
ATOM 612 O O . GLU A 1 73 ? 0.037 3.901 4.913 1.00 90.44 73 GLU A O 1
ATOM 617 N N . LEU A 1 74 ? -0.521 2.672 6.705 1.00 92.75 74 LEU A N 1
ATOM 618 C CA . LEU A 1 74 ? 0.863 2.396 7.098 1.00 92.75 74 LEU A CA 1
ATOM 619 C C . LEU A 1 74 ? 1.581 1.516 6.065 1.00 92.75 74 LEU A C 1
ATOM 621 O O . LEU A 1 74 ? 2.729 1.792 5.719 1.00 92.75 74 LEU A O 1
ATOM 625 N N . VAL A 1 75 ? 0.907 0.488 5.537 1.00 92.81 75 VAL A N 1
ATOM 626 C CA . VAL A 1 75 ? 1.448 -0.354 4.454 1.00 92.81 75 VAL A CA 1
ATOM 627 C C . VAL A 1 75 ? 1.687 0.473 3.188 1.00 92.81 75 VAL A C 1
ATOM 629 O O . VAL A 1 75 ? 2.748 0.359 2.575 1.00 92.81 75 VAL A O 1
ATOM 632 N N . TRP A 1 76 ? 0.734 1.331 2.819 1.00 91.25 76 TRP A N 1
ATOM 633 C CA . TRP A 1 76 ? 0.858 2.248 1.688 1.00 91.25 76 TRP A CA 1
ATOM 634 C C . TRP A 1 76 ? 2.066 3.174 1.842 1.00 91.25 76 TRP A C 1
ATOM 636 O O . TRP A 1 76 ? 2.867 3.283 0.915 1.00 91.25 76 TRP A O 1
ATOM 646 N N . SER A 1 77 ? 2.260 3.773 3.025 1.00 89.56 77 SER A N 1
ATOM 647 C CA . SER A 1 77 ? 3.420 4.634 3.288 1.00 89.56 77 SER A CA 1
ATOM 648 C C . SER A 1 77 ? 4.736 3.897 3.058 1.00 89.56 77 SER A C 1
ATOM 650 O O . SER A 1 77 ? 5.614 4.439 2.399 1.00 89.56 77 SER A O 1
ATOM 652 N N . VAL A 1 78 ? 4.866 2.653 3.533 1.00 90.62 78 VAL A N 1
ATOM 653 C CA . VAL A 1 78 ? 6.083 1.849 3.324 1.00 90.62 78 VAL A CA 1
ATOM 654 C C . VAL A 1 78 ? 6.362 1.616 1.838 1.00 90.62 78 VAL A C 1
ATOM 656 O O . VAL A 1 78 ? 7.511 1.716 1.408 1.00 90.62 78 VAL A O 1
ATOM 659 N N . LEU A 1 79 ? 5.328 1.307 1.050 1.00 88.44 79 LEU A N 1
ATOM 660 C CA . LEU A 1 79 ? 5.471 1.076 -0.389 1.00 88.44 79 LEU A CA 1
ATOM 661 C C . LEU A 1 79 ? 5.881 2.354 -1.128 1.00 88.44 79 LEU A C 1
ATOM 663 O O . LEU A 1 79 ? 6.797 2.309 -1.948 1.00 88.44 79 LEU A O 1
ATOM 667 N N . ILE A 1 80 ? 5.252 3.488 -0.812 1.00 86.50 80 ILE A N 1
ATOM 668 C CA . ILE A 1 80 ? 5.600 4.788 -1.399 1.00 86.50 80 ILE A CA 1
ATOM 669 C C . ILE A 1 80 ? 7.015 5.213 -1.013 1.00 86.50 80 ILE A C 1
ATOM 671 O O . ILE A 1 80 ? 7.795 5.580 -1.887 1.00 86.50 80 ILE A O 1
ATOM 675 N N . ASP A 1 81 ? 7.379 5.116 0.266 1.00 87.56 81 ASP A N 1
ATOM 676 C CA . ASP A 1 81 ? 8.711 5.504 0.740 1.00 87.56 81 ASP A CA 1
ATOM 677 C C . ASP A 1 81 ? 9.803 4.658 0.066 1.00 87.56 81 ASP A C 1
ATOM 679 O O . ASP A 1 81 ? 10.862 5.166 -0.306 1.00 87.56 81 ASP A O 1
ATOM 683 N N . GLN A 1 82 ? 9.533 3.371 -0.163 1.00 86.44 82 GLN A N 1
ATOM 684 C CA . GLN A 1 82 ? 10.445 2.503 -0.898 1.00 86.44 82 GLN A CA 1
ATOM 685 C C . GLN A 1 82 ? 10.509 2.855 -2.392 1.00 86.44 82 GLN A C 1
ATOM 687 O O . GLN A 1 82 ? 11.605 2.886 -2.948 1.00 86.44 82 GLN A O 1
ATOM 692 N N . LEU A 1 83 ? 9.377 3.142 -3.044 1.00 81.94 83 LEU A N 1
ATOM 693 C CA . LEU A 1 83 ? 9.345 3.586 -4.445 1.00 81.94 83 LEU A CA 1
ATOM 694 C C . LEU A 1 83 ? 10.159 4.871 -4.639 1.00 81.94 83 LEU A C 1
ATOM 696 O O . LEU A 1 83 ? 10.996 4.934 -5.539 1.00 81.94 83 LEU A O 1
ATOM 700 N N . LEU A 1 84 ? 9.955 5.864 -3.771 1.00 81.88 84 LEU A N 1
ATOM 701 C CA . LEU A 1 84 ? 10.702 7.121 -3.787 1.00 81.88 84 LEU A CA 1
ATOM 702 C C . LEU A 1 84 ? 12.196 6.881 -3.561 1.00 81.88 84 LEU A C 1
ATOM 704 O O . LEU A 1 84 ? 13.012 7.380 -4.332 1.00 81.88 84 LEU A O 1
ATOM 708 N N . SER A 1 85 ? 12.561 6.041 -2.587 1.00 84.25 85 SER A N 1
ATOM 709 C CA . SER A 1 85 ? 13.963 5.680 -2.340 1.00 84.25 85 SER A CA 1
ATOM 710 C C . SER A 1 85 ? 14.625 5.036 -3.563 1.00 84.25 85 SER A C 1
ATOM 712 O O . SER A 1 85 ? 15.783 5.322 -3.868 1.00 84.25 85 SER A O 1
ATOM 714 N N . GLU A 1 86 ? 13.909 4.182 -4.296 1.00 78.81 86 GLU A N 1
ATOM 715 C CA . GLU A 1 86 ? 14.434 3.568 -5.518 1.00 78.81 86 GLU A CA 1
ATOM 716 C C . GLU A 1 86 ? 14.540 4.561 -6.682 1.00 78.81 86 GLU A C 1
ATOM 718 O O . GLU A 1 86 ? 15.502 4.488 -7.451 1.00 78.81 86 GLU A O 1
ATOM 723 N N . ILE A 1 87 ? 13.617 5.521 -6.790 1.00 75.31 87 ILE A N 1
ATOM 724 C CA . ILE A 1 87 ? 13.684 6.621 -7.767 1.00 75.31 87 ILE A CA 1
ATOM 725 C C . ILE A 1 87 ? 14.874 7.547 -7.471 1.00 75.31 87 ILE A C 1
ATOM 727 O O . ILE A 1 87 ? 15.610 7.913 -8.390 1.00 75.31 87 ILE A O 1
ATOM 731 N N . GLU A 1 88 ? 15.114 7.888 -6.205 1.00 78.25 88 GLU A N 1
ATOM 732 C CA . GLU A 1 88 ? 16.254 8.713 -5.785 1.00 78.25 88 GLU A CA 1
ATOM 733 C C . GLU A 1 88 ? 17.591 8.032 -6.108 1.00 78.25 88 GLU A C 1
ATOM 735 O O . GLU A 1 88 ? 18.486 8.658 -6.682 1.00 78.25 88 GLU A O 1
ATOM 740 N N . LYS A 1 89 ? 17.716 6.726 -5.832 1.00 75.94 89 LYS A N 1
ATOM 741 C CA . LYS A 1 89 ? 18.905 5.926 -6.192 1.00 75.94 89 LYS A CA 1
ATOM 742 C C . LYS A 1 89 ? 19.092 5.798 -7.705 1.00 75.94 89 LYS A C 1
ATOM 744 O O . LYS A 1 89 ? 20.221 5.739 -8.187 1.00 75.94 89 LYS A O 1
ATOM 749 N N . ALA A 1 90 ? 17.995 5.755 -8.459 1.00 65.31 90 ALA A N 1
ATOM 750 C CA . ALA A 1 90 ? 17.991 5.591 -9.910 1.00 65.31 90 ALA A CA 1
ATOM 751 C C . ALA A 1 90 ? 18.532 6.792 -10.694 1.00 65.31 90 ALA A C 1
ATOM 753 O O . ALA A 1 90 ? 18.865 6.621 -11.870 1.00 65.31 90 ALA A O 1
ATOM 754 N N . SER A 1 91 ? 18.625 7.967 -10.058 1.00 57.53 91 SER A N 1
ATOM 755 C CA . SER A 1 91 ? 18.935 9.284 -10.647 1.00 57.53 91 SER A CA 1
ATOM 756 C C . SER A 1 91 ? 20.245 9.383 -11.447 1.00 57.53 91 SER A C 1
ATOM 758 O O . SER A 1 91 ? 20.539 10.432 -12.014 1.00 57.53 91 SER A O 1
ATOM 760 N N . THR A 1 92 ? 21.015 8.298 -11.554 1.00 56.00 92 THR A N 1
ATOM 761 C CA . THR A 1 92 ? 22.276 8.252 -12.302 1.00 56.00 92 THR A CA 1
ATOM 762 C C . THR A 1 92 ? 22.354 7.186 -13.409 1.00 56.00 92 THR A C 1
ATOM 764 O O . THR A 1 92 ? 23.197 7.354 -14.288 1.00 56.00 92 THR A O 1
ATOM 767 N N . VAL A 1 93 ? 21.531 6.113 -13.430 1.00 56.78 93 VAL A N 1
ATOM 768 C CA . VAL A 1 93 ? 21.788 4.943 -14.326 1.00 56.78 93 VAL A CA 1
ATOM 769 C C . VAL A 1 93 ? 20.543 4.165 -14.836 1.00 56.78 93 VAL A C 1
ATOM 771 O O . VAL A 1 93 ? 20.708 3.185 -15.558 1.00 56.78 93 VAL A O 1
ATOM 774 N N . ARG A 1 94 ? 19.282 4.520 -14.526 1.00 66.00 94 ARG A N 1
ATOM 775 C CA . ARG A 1 94 ? 18.124 3.702 -14.991 1.00 66.00 94 ARG A CA 1
ATOM 776 C C . ARG A 1 94 ? 17.616 4.048 -16.398 1.00 66.00 94 ARG A C 1
ATOM 778 O O . ARG A 1 94 ? 17.611 5.205 -16.810 1.00 66.00 94 ARG A O 1
ATOM 785 N N . SER A 1 95 ? 17.119 3.033 -17.112 1.00 65.56 95 SER A N 1
ATOM 786 C CA . SER A 1 95 ? 16.461 3.183 -18.416 1.00 65.56 95 SER A CA 1
ATOM 787 C C . SER A 1 95 ? 15.051 3.781 -18.290 1.00 65.56 95 SER A C 1
ATOM 789 O O . SER A 1 95 ? 14.367 3.637 -17.274 1.00 65.56 95 SER A O 1
ATOM 791 N N . THR A 1 96 ? 14.555 4.393 -19.369 1.00 71.50 96 THR A N 1
ATOM 792 C CA . THR A 1 96 ? 13.172 4.900 -19.477 1.00 71.50 96 THR A CA 1
ATOM 793 C C . THR A 1 96 ? 12.113 3.808 -19.237 1.00 71.50 96 THR A C 1
ATOM 795 O O . THR A 1 96 ? 11.015 4.096 -18.750 1.00 71.50 96 THR A O 1
ATOM 798 N N . SER A 1 97 ? 12.434 2.541 -19.529 1.00 70.25 97 SER A N 1
ATOM 799 C CA . SER A 1 97 ? 11.539 1.401 -19.300 1.00 70.25 97 SER A CA 1
ATOM 800 C C . SER A 1 97 ? 11.327 1.098 -17.811 1.00 70.25 97 SER A C 1
ATOM 802 O O . SER A 1 97 ? 10.195 0.798 -17.422 1.00 70.25 97 SER A O 1
ATOM 804 N N . SER A 1 98 ? 12.346 1.271 -16.959 1.00 68.94 98 SER A N 1
ATOM 805 C CA . SER A 1 98 ? 12.207 1.128 -15.501 1.00 68.94 98 SER A CA 1
ATOM 806 C C . SER A 1 98 ? 11.283 2.193 -14.905 1.00 68.94 98 SER A C 1
ATOM 808 O O . SER A 1 98 ? 10.395 1.862 -14.122 1.00 68.94 98 SER A O 1
ATOM 810 N N . TYR A 1 99 ? 11.419 3.457 -15.325 1.00 72.75 99 TYR A N 1
ATOM 811 C CA . TYR A 1 99 ? 10.527 4.541 -14.882 1.00 72.75 99 TYR A CA 1
ATOM 812 C C . TYR A 1 99 ? 9.075 4.302 -15.304 1.00 72.75 99 TYR A C 1
ATOM 814 O O . TYR A 1 99 ? 8.158 4.455 -14.504 1.00 72.75 99 TYR A O 1
ATOM 822 N N . THR A 1 100 ? 8.858 3.832 -16.535 1.00 76.81 100 THR A N 1
ATOM 823 C CA . THR A 1 100 ? 7.511 3.497 -17.023 1.00 76.81 100 THR A CA 1
ATOM 824 C C . THR A 1 100 ? 6.867 2.378 -16.197 1.00 76.81 100 THR A C 1
ATOM 826 O O . THR A 1 100 ? 5.669 2.424 -15.914 1.00 76.81 100 THR A O 1
ATOM 829 N N . ARG A 1 101 ? 7.642 1.361 -15.796 1.00 76.81 101 ARG A N 1
ATOM 830 C CA . ARG A 1 101 ? 7.153 0.271 -14.935 1.00 76.81 101 ARG A CA 1
ATOM 831 C C . ARG A 1 101 ? 6.847 0.752 -13.518 1.00 76.81 101 ARG A C 1
ATOM 833 O O . ARG A 1 101 ? 5.819 0.353 -12.981 1.00 76.81 101 ARG A O 1
ATOM 840 N N . LEU A 1 102 ? 7.674 1.635 -12.959 1.00 74.50 102 LEU A N 1
ATOM 841 C CA . LEU A 1 102 ? 7.438 2.279 -11.662 1.00 74.50 102 LEU A CA 1
ATOM 842 C C . LEU A 1 102 ? 6.112 3.047 -11.639 1.00 74.50 102 LEU A C 1
ATOM 844 O O . LEU A 1 102 ? 5.297 2.825 -10.747 1.00 74.50 102 LEU A O 1
ATOM 848 N N . THR A 1 103 ? 5.856 3.888 -12.644 1.00 78.06 103 THR A N 1
ATOM 849 C CA . THR A 1 103 ? 4.597 4.644 -12.738 1.00 78.06 103 THR A CA 1
ATOM 850 C C . THR A 1 103 ? 3.389 3.714 -12.881 1.00 78.06 103 THR A C 1
ATOM 852 O O . THR A 1 103 ? 2.403 3.877 -12.171 1.00 78.06 103 THR A O 1
ATOM 855 N N . LYS A 1 104 ? 3.480 2.669 -13.716 1.00 81.38 104 LYS A N 1
ATOM 856 C CA . LYS A 1 104 ? 2.400 1.671 -13.852 1.00 81.38 104 LYS A CA 1
ATOM 857 C C . LYS A 1 104 ? 2.149 0.877 -12.566 1.00 81.38 104 LYS A C 1
ATOM 859 O O . LYS A 1 104 ? 0.996 0.571 -12.260 1.00 81.38 104 LYS A O 1
ATOM 864 N N . ALA A 1 105 ? 3.211 0.534 -11.829 1.00 80.44 105 ALA A N 1
ATOM 865 C CA . ALA A 1 105 ? 3.127 -0.133 -10.527 1.00 80.44 105 ALA A CA 1
ATOM 866 C C . ALA A 1 105 ? 2.367 0.741 -9.540 1.00 80.44 105 ALA A C 1
ATOM 868 O O . ALA A 1 105 ? 1.410 0.282 -8.925 1.00 80.44 105 ALA A O 1
ATOM 869 N N . LEU A 1 106 ? 2.746 2.015 -9.475 1.00 80.56 106 LEU A N 1
ATOM 870 C CA . LEU A 1 106 ? 2.111 3.002 -8.624 1.00 80.56 106 LEU A CA 1
ATOM 871 C C . LEU A 1 106 ? 0.609 3.133 -8.921 1.00 80.56 106 LEU A C 1
ATOM 873 O O . LEU A 1 106 ? -0.190 3.020 -7.995 1.00 80.56 106 LEU A O 1
ATOM 877 N N . ASP A 1 107 ? 0.218 3.289 -10.188 1.00 83.62 107 ASP A N 1
ATOM 878 C CA . ASP A 1 107 ? -1.199 3.379 -10.577 1.00 83.62 107 ASP A CA 1
ATOM 879 C C . ASP A 1 107 ? -1.980 2.111 -10.204 1.00 83.62 107 ASP A C 1
ATOM 881 O O . ASP A 1 107 ? -3.057 2.185 -9.612 1.00 83.62 107 ASP A O 1
ATOM 885 N N . SER A 1 108 ? -1.397 0.936 -10.456 1.00 84.62 108 SER A N 1
ATOM 886 C CA . SER A 1 108 ? -2.025 -0.345 -10.107 1.00 84.62 108 SER A CA 1
ATOM 887 C C . SER A 1 108 ? -2.181 -0.517 -8.597 1.00 84.62 108 SER A C 1
ATOM 889 O O . SER A 1 108 ? -3.171 -1.084 -8.135 1.00 84.62 108 SER A O 1
ATOM 891 N N . PHE A 1 109 ? -1.230 -0.017 -7.806 1.00 85.38 109 PHE A N 1
ATOM 892 C CA . PHE A 1 109 ? -1.357 -0.030 -6.354 1.00 85.38 109 PHE A CA 1
ATOM 893 C C . PHE A 1 109 ? -2.412 0.962 -5.869 1.00 85.38 109 PHE A C 1
ATOM 895 O O . PHE A 1 109 ? -3.162 0.619 -4.960 1.00 85.38 109 PHE A O 1
ATOM 902 N N . VAL A 1 110 ? -2.528 2.150 -6.472 1.00 85.19 110 VAL A N 1
ATOM 903 C CA . VAL A 1 110 ? -3.612 3.089 -6.139 1.00 85.19 110 VAL A CA 1
ATOM 904 C C . VAL A 1 110 ? -4.970 2.427 -6.348 1.00 85.19 110 VAL A C 1
ATOM 906 O O . VAL A 1 110 ? -5.814 2.484 -5.455 1.00 85.19 110 VAL A O 1
ATOM 909 N N . ASP A 1 111 ? -5.178 1.762 -7.482 1.00 84.69 111 ASP A N 1
ATOM 910 C CA . ASP A 1 111 ? -6.445 1.082 -7.747 1.00 84.69 111 ASP A CA 1
ATOM 911 C C . ASP A 1 111 ? -6.673 -0.093 -6.781 1.00 84.69 111 ASP A C 1
ATOM 913 O O . ASP A 1 111 ? -7.766 -0.228 -6.228 1.00 84.69 111 ASP A O 1
ATOM 917 N N . TYR A 1 112 ? -5.634 -0.878 -6.477 1.00 85.56 112 TYR A N 1
ATOM 918 C CA . TYR A 1 112 ? -5.713 -1.989 -5.521 1.00 85.56 112 TYR A CA 1
ATOM 919 C C . TYR A 1 112 ? -6.053 -1.532 -4.091 1.00 85.56 112 TYR A C 1
ATOM 921 O O . TYR A 1 112 ? -6.921 -2.109 -3.436 1.00 85.56 112 TYR A O 1
ATOM 929 N N . PHE A 1 113 ? -5.387 -0.489 -3.590 1.00 84.94 113 PHE A N 1
ATOM 930 C CA . PHE A 1 113 ? -5.625 0.045 -2.245 1.00 84.94 113 PHE A CA 1
ATOM 931 C C . PHE A 1 113 ? -6.890 0.903 -2.157 1.00 84.94 113 PHE A C 1
ATOM 933 O O . PHE A 1 113 ? -7.400 1.107 -1.056 1.00 84.94 113 PHE A O 1
ATOM 940 N N . ASN A 1 114 ? -7.415 1.400 -3.278 1.00 87.19 114 ASN A N 1
ATOM 941 C CA . ASN A 1 114 ? -8.724 2.038 -3.307 1.00 87.19 114 ASN A CA 1
ATOM 942 C C . ASN A 1 114 ? -9.852 0.999 -3.285 1.00 87.19 114 ASN A C 1
ATOM 944 O O . ASN A 1 114 ? -10.777 1.142 -2.483 1.00 87.19 114 ASN A O 1
ATOM 948 N N . ALA A 1 115 ? -9.735 -0.034 -4.130 1.00 83.88 115 ALA A N 1
ATOM 949 C CA . ALA A 1 115 ? -10.726 -1.085 -4.362 1.00 83.88 115 ALA A CA 1
ATOM 950 C C . ALA A 1 115 ? -12.159 -0.536 -4.458 1.00 83.88 115 ALA A C 1
ATOM 952 O O . ALA A 1 115 ? -13.009 -0.874 -3.636 1.00 83.88 115 ALA A O 1
ATOM 953 N N . ASP A 1 116 ? -12.406 0.359 -5.418 1.00 76.88 116 ASP A N 1
ATOM 954 C CA . ASP A 1 116 ? -13.700 1.032 -5.612 1.00 76.88 116 ASP A CA 1
ATOM 955 C C . ASP A 1 116 ? -14.229 1.693 -4.325 1.00 76.88 116 ASP A C 1
ATOM 957 O O . ASP A 1 116 ? -15.350 1.452 -3.880 1.00 76.88 116 ASP A O 1
ATOM 961 N N . GLU A 1 117 ? -13.380 2.511 -3.696 1.00 73.69 117 GLU A N 1
ATOM 962 C CA . GLU A 1 117 ? -13.661 3.259 -2.455 1.00 73.69 117 GLU A CA 1
ATOM 963 C C . GLU A 1 117 ? -13.921 2.404 -1.200 1.00 73.69 117 GLU A C 1
ATOM 965 O O . GLU A 1 117 ? -14.300 2.925 -0.145 1.00 73.69 117 GLU A O 1
ATOM 970 N N . GLN A 1 118 ? -13.677 1.093 -1.253 1.00 73.38 118 GLN A N 1
ATOM 971 C CA . GLN A 1 118 ? -13.904 0.218 -0.101 1.00 73.38 118 GLN A CA 1
ATOM 972 C C . GLN A 1 118 ? -12.857 0.387 1.004 1.00 73.38 118 GLN A C 1
ATOM 974 O O . GLN A 1 118 ? -13.183 0.190 2.184 1.00 73.38 118 GLN A O 1
ATOM 979 N N . TYR A 1 119 ? -11.623 0.747 0.642 1.00 80.62 119 TYR A N 1
ATOM 980 C CA . TYR A 1 119 ? -10.480 0.747 1.557 1.00 80.62 119 TYR A CA 1
ATOM 981 C C . TYR A 1 119 ? -9.915 2.147 1.817 1.00 80.62 119 TYR A C 1
ATOM 983 O O . TYR A 1 119 ? -10.244 2.737 2.849 1.00 80.62 119 TYR A O 1
ATOM 991 N N . LEU A 1 120 ? -9.064 2.669 0.928 1.00 81.88 120 LEU A N 1
ATOM 992 C CA . LEU A 1 120 ? -8.464 3.999 1.057 1.00 81.88 120 LEU A CA 1
ATOM 993 C C . LEU A 1 120 ? -9.049 4.953 0.002 1.00 81.88 120 LEU A C 1
ATOM 995 O O . LEU A 1 120 ? -9.059 4.615 -1.183 1.00 81.88 120 LEU A O 1
ATOM 999 N N . PRO A 1 121 ? -9.535 6.151 0.375 1.00 80.50 121 PRO A N 1
ATOM 1000 C CA . PRO A 1 121 ? -10.003 7.121 -0.610 1.00 80.50 121 PRO A CA 1
ATOM 1001 C C . PRO A 1 121 ? -8.840 7.570 -1.504 1.00 80.50 121 PRO A C 1
ATOM 1003 O O . PRO A 1 121 ? -7.711 7.724 -1.032 1.00 80.50 121 PRO A O 1
ATOM 1006 N N . LYS A 1 122 ? -9.107 7.806 -2.797 1.00 75.94 122 LYS A N 1
ATOM 1007 C CA . LYS A 1 122 ? -8.061 8.194 -3.765 1.00 75.94 122 LYS A CA 1
ATOM 1008 C C . LYS A 1 122 ? -7.309 9.457 -3.334 1.00 75.94 122 LYS A C 1
ATOM 1010 O O . LYS A 1 122 ? -6.113 9.546 -3.582 1.00 75.94 122 LYS A O 1
ATOM 1015 N N . ASP A 1 123 ? -7.966 10.369 -2.624 1.00 71.38 123 ASP A N 1
ATOM 1016 C CA . ASP A 1 123 ? -7.352 11.593 -2.092 1.00 71.38 123 ASP A CA 1
ATOM 1017 C C . ASP A 1 123 ? -6.286 11.318 -1.018 1.00 71.38 123 ASP A C 1
ATOM 1019 O O . ASP A 1 123 ? -5.324 12.070 -0.890 1.00 71.38 123 ASP A O 1
ATOM 1023 N N . LEU A 1 124 ? -6.418 10.214 -0.276 1.00 70.88 124 LEU A N 1
ATOM 1024 C CA . LEU A 1 124 ? -5.447 9.779 0.73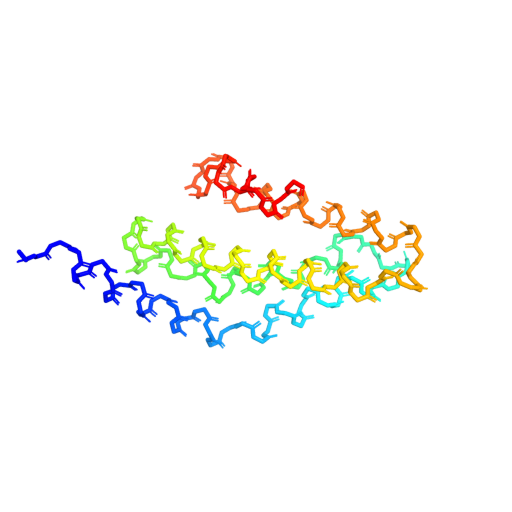4 1.00 70.88 124 LEU A CA 1
ATOM 1025 C C . LEU A 1 124 ? -4.328 8.915 0.132 1.00 70.88 124 LEU A C 1
ATOM 1027 O O . LEU A 1 124 ? -3.241 8.807 0.693 1.00 70.88 124 LEU A O 1
ATOM 1031 N N . LEU A 1 125 ? -4.561 8.336 -1.045 1.00 69.44 125 LEU A N 1
ATOM 1032 C CA . LEU A 1 125 ? -3.529 7.655 -1.828 1.00 69.44 125 LEU A CA 1
ATOM 1033 C C . LEU A 1 125 ? -2.669 8.659 -2.609 1.00 69.44 125 LEU A C 1
ATOM 1035 O O . LEU A 1 125 ? -1.452 8.503 -2.688 1.00 69.44 125 LEU A O 1
ATOM 1039 N N . LYS A 1 126 ? -3.285 9.740 -3.098 1.00 66.38 126 LYS A N 1
ATOM 1040 C CA . LYS A 1 126 ? -2.649 10.850 -3.821 1.00 66.38 126 LYS A CA 1
ATOM 1041 C C . LYS A 1 126 ? -2.157 11.964 -2.883 1.00 66.38 126 LYS A C 1
ATOM 1043 O O . LYS A 1 126 ? -2.432 13.142 -3.104 1.00 66.38 126 LYS A O 1
ATOM 1048 N N . THR A 1 127 ? -1.450 11.589 -1.818 1.00 61.28 127 THR A N 1
ATOM 1049 C CA . THR A 1 127 ? -0.810 12.549 -0.893 1.00 61.28 127 THR A CA 1
ATOM 1050 C C . THR A 1 127 ? 0.317 13.328 -1.577 1.00 61.28 127 THR A C 1
ATOM 1052 O O . THR A 1 127 ? 0.703 13.016 -2.700 1.00 61.28 127 THR A O 1
ATOM 1055 N N . ASP A 1 128 ? 0.904 14.321 -0.902 1.00 52.00 128 ASP A N 1
ATOM 1056 C CA . ASP A 1 128 ? 2.043 15.084 -1.442 1.00 52.00 128 ASP A CA 1
ATOM 1057 C C . ASP A 1 128 ? 3.258 14.209 -1.810 1.00 52.00 128 ASP A C 1
ATOM 1059 O O . ASP A 1 128 ? 4.073 14.628 -2.620 1.00 52.00 128 ASP A O 1
ATOM 1063 N N . LYS A 1 129 ? 3.353 12.979 -1.279 1.00 50.03 129 LYS A N 1
ATOM 1064 C CA . LYS A 1 129 ? 4.374 11.982 -1.651 1.00 50.03 129 LYS A CA 1
ATOM 1065 C C . LYS A 1 129 ? 4.097 11.251 -2.978 1.00 50.03 129 LYS A C 1
ATOM 1067 O O . LYS A 1 129 ? 4.980 10.568 -3.481 1.00 50.03 129 LYS A O 1
ATOM 1072 N N . TYR A 1 130 ? 2.871 11.330 -3.498 1.00 51.59 130 TYR A N 1
ATOM 1073 C CA . TYR A 1 130 ? 2.466 10.757 -4.790 1.00 51.59 130 TYR A CA 1
ATOM 1074 C C . TYR A 1 130 ? 2.706 11.729 -5.961 1.00 51.59 130 TYR A C 1
ATOM 1076 O O . TYR A 1 130 ? 2.735 11.293 -7.109 1.00 51.59 130 TYR A O 1
ATOM 1084 N N . LYS A 1 131 ? 2.820 13.035 -5.679 1.00 47.41 131 LYS A N 1
ATOM 1085 C CA . LYS A 1 131 ? 3.012 14.090 -6.686 1.00 47.41 131 LYS A CA 1
ATOM 1086 C C . LYS A 1 131 ? 4.447 14.182 -7.188 1.00 47.41 131 LYS A C 1
ATOM 1088 O O . LYS A 1 131 ? 5.371 13.999 -6.369 1.00 47.41 131 LYS A O 1
#

Radius of gyration: 15.7 Å; chains: 1; bounding box: 36×29×49 Å

Organism: NCBI:txid433720

Secondary structure (DSSP, 8-state):
--HHHHHHHHHHHHHHHHHHHHHHHHHHHHHHHS--TTS-HHHHHHHHHHHHHHHTGGGGGTS-HHHHHHHHHHHHHHHHHHHHHHHHHHTTT--HHHHHHHHHHHHHHHHHHHTTTTSS-HHHHS-TTT-

Foldseek 3Di:
DPPVVVVVVLLVVLVVLCVVCLVVLLVLLVQLLPPPPPQDLCNSCVVNVVCCVVRLCVVVVVDDQVSSLVSLLSSLVSNLVSLVVVVVVPVPPDDPVSVVSSVVSLVVVLCVQCVVVSHYDSVSSCPPSVD

Sequence (131 aa):
MCSQEITDRIYQILSKVVTNVEMELKQNLFHIIEAPELISFQDATQPLFTFLEKRIFPYKEVLIRQNFTRLLELVWSVLIDQLLSEIEKASTVRSTSSYTRLTKALDSFVDYFNADEQYLPKDLLKTDKYK

InterPro domains:
  IPR014772 Mammalian uncoordinated homology 13, domain 2 [PS51259] (42-131)
  IPR052095 UNC-13 domain-containing protein [PTHR45999] (4-131)